Protein AF-A0A7Y9C6P5-F1 (afdb_monomer_lite)

InterPro domains:
  IPR021521 Protein of unknown function DUF3185 [PF11381] (5-58)

Sequence (65 aa):
MKTAKVIGIVLLIVGIGLIAYGINHMNTTESEIKDFFGKKDTTGMFSAILGAIVAIAGGAMTLRK

Secondary structure (DSSP, 8-state):
--HHHHHHHHHHHHHHHHHHHHHHHHTSHHHHHHHHTT----HHHHHHHHHHHHHHHHHHHHH--

pLDDT: mean 88.54, std 8.19, range [59.97, 97.56]

Foldseek 3Di:
DPVLLVQLVVLLVQLVVLLVQLVVVCVDPVCVVCVVVVNHDCSSVVSNVSSPVSNVSSPVSNPDD

Radius of gyration: 15.12 Å; chains: 1; bounding box: 31×13×46 Å

Organism: NCBI:txid2743471

Structure (mmCIF, N/CA/C/O backbone):
data_AF-A0A7Y9C6P5-F1
#
_entry.id   AF-A0A7Y9C6P5-F1
#
loop_
_atom_site.group_PDB
_atom_site.id
_atom_site.type_symbol
_atom_site.label_atom_id
_atom_site.label_alt_id
_atom_site.label_comp_id
_atom_site.label_asym_id
_atom_site.label_entity_id
_atom_site.label_seq_id
_atom_site.pdbx_PDB_ins_code
_atom_site.Cartn_x
_atom_site.Cartn_y
_atom_site.Cartn_z
_atom_site.occupancy
_atom_site.B_iso_or_equiv
_atom_site.auth_seq_id
_atom_site.auth_comp_id
_atom_site.auth_asym_id
_atom_site.auth_atom_id
_atom_site.pdbx_PDB_model_num
ATOM 1 N N . MET A 1 1 ? -17.139 -4.980 16.715 1.00 59.97 1 MET A N 1
ATOM 2 C CA . MET A 1 1 ? -15.894 -4.243 16.386 1.00 59.97 1 MET A CA 1
ATOM 3 C C . MET A 1 1 ? -16.264 -2.775 16.191 1.00 59.97 1 MET A C 1
ATOM 5 O O . MET A 1 1 ? -17.254 -2.537 15.514 1.00 59.97 1 MET A O 1
ATOM 9 N N . LYS A 1 2 ? -15.572 -1.800 16.805 1.00 77.75 2 LYS A N 1
ATOM 10 C CA . LYS A 1 2 ? -15.872 -0.371 16.557 1.00 77.75 2 LYS A CA 1
ATOM 11 C C . LYS A 1 2 ? -15.686 -0.088 15.057 1.00 77.75 2 LYS A C 1
ATOM 13 O O . LYS A 1 2 ? -14.657 -0.483 14.513 1.00 77.75 2 LYS A O 1
ATOM 18 N N . THR A 1 3 ? -16.631 0.582 14.397 1.00 83.12 3 THR A N 1
ATOM 19 C CA . THR A 1 3 ? -16.621 0.850 12.941 1.00 83.12 3 THR A CA 1
ATOM 20 C C . THR A 1 3 ? -15.301 1.465 12.458 1.00 83.12 3 THR A C 1
ATOM 22 O O . THR A 1 3 ? -14.784 1.087 11.413 1.00 83.12 3 THR A O 1
ATOM 25 N N . ALA A 1 4 ? -14.678 2.320 13.276 1.00 85.12 4 ALA A N 1
ATOM 26 C CA . ALA A 1 4 ? -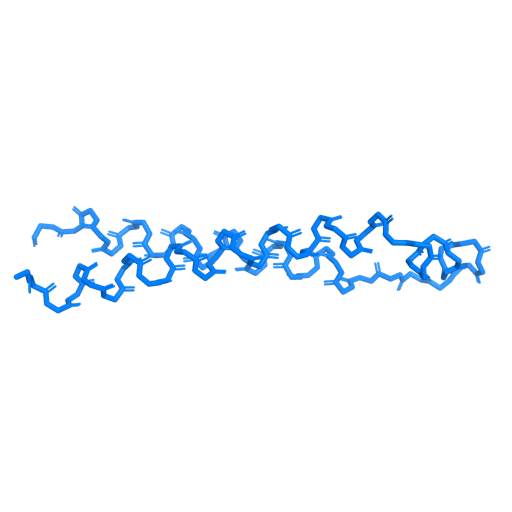13.366 2.909 13.002 1.00 85.12 4 ALA A CA 1
ATOM 27 C C . ALA A 1 4 ? -12.231 1.876 12.842 1.00 85.12 4 ALA A C 1
ATOM 29 O O . ALA A 1 4 ? -11.352 2.066 12.006 1.00 85.12 4 ALA A O 1
ATOM 30 N N . LYS A 1 5 ? -12.265 0.762 13.590 1.00 89.25 5 LYS A N 1
ATOM 31 C CA . LYS A 1 5 ? -11.286 -0.329 13.443 1.00 89.25 5 LYS A CA 1
ATOM 32 C C . LYS A 1 5 ? -11.480 -1.097 12.141 1.00 89.25 5 LYS A C 1
ATOM 34 O O . LYS A 1 5 ? -10.498 -1.456 11.511 1.00 89.25 5 LYS A O 1
ATOM 39 N N . VAL A 1 6 ? -12.731 -1.320 11.728 1.00 91.56 6 VAL A N 1
ATOM 40 C CA . VAL A 1 6 ? -13.039 -1.955 10.432 1.00 91.56 6 VAL A CA 1
ATOM 41 C C . VAL A 1 6 ? -12.480 -1.096 9.298 1.00 91.56 6 VAL A C 1
ATOM 43 O O . VAL A 1 6 ? -11.754 -1.599 8.448 1.00 91.56 6 VAL A O 1
ATOM 46 N N . ILE A 1 7 ? -12.759 0.211 9.331 1.00 92.25 7 ILE A N 1
ATOM 47 C CA . ILE A 1 7 ? -12.267 1.173 8.335 1.00 92.25 7 ILE A CA 1
ATOM 48 C C . ILE A 1 7 ? -10.735 1.210 8.325 1.00 92.25 7 ILE A C 1
ATOM 50 O O . ILE A 1 7 ? -10.134 1.182 7.255 1.00 92.25 7 ILE A O 1
ATOM 54 N N . GLY A 1 8 ? -10.097 1.212 9.499 1.00 93.56 8 GLY A N 1
ATOM 55 C CA . GLY A 1 8 ? -8.640 1.167 9.610 1.00 93.56 8 GLY A CA 1
ATOM 56 C C . GLY A 1 8 ? -8.027 -0.069 8.944 1.00 93.56 8 GLY A C 1
ATOM 57 O O . GLY A 1 8 ? -7.059 0.063 8.198 1.00 93.56 8 GLY A O 1
ATOM 58 N N . ILE A 1 9 ? -8.618 -1.251 9.145 1.00 94.44 9 ILE A N 1
ATOM 59 C CA . ILE A 1 9 ? -8.152 -2.500 8.522 1.00 94.44 9 ILE A CA 1
ATOM 60 C C . ILE A 1 9 ? -8.315 -2.443 7.000 1.00 94.44 9 ILE A C 1
ATOM 62 O O . ILE A 1 9 ? -7.397 -2.819 6.275 1.00 94.44 9 ILE A O 1
ATOM 66 N N . VAL A 1 10 ? -9.450 -1.940 6.505 1.00 95.62 10 VAL A N 1
ATOM 67 C CA . VAL A 1 10 ? -9.681 -1.788 5.058 1.00 95.62 10 VAL A CA 1
ATOM 68 C C . VAL A 1 10 ? -8.642 -0.852 4.443 1.00 95.62 10 VAL A C 1
ATOM 70 O O . VAL A 1 10 ? -8.022 -1.207 3.444 1.00 95.62 10 VAL A O 1
ATOM 73 N N . LEU A 1 11 ? -8.394 0.305 5.064 1.00 95.38 11 LEU A N 1
ATOM 74 C CA . LEU A 1 11 ? -7.365 1.243 4.611 1.00 95.38 11 LEU A CA 1
ATOM 75 C C . LEU A 1 11 ? -5.971 0.611 4.636 1.00 95.38 11 LEU A C 1
ATOM 77 O O . LEU A 1 11 ? -5.210 0.785 3.691 1.00 95.38 11 LEU A O 1
ATOM 81 N N . LEU A 1 12 ? -5.648 -0.169 5.669 1.00 95.19 12 LEU A N 1
ATOM 82 C CA . LEU A 1 12 ? -4.368 -0.867 5.755 1.00 95.19 12 LEU A CA 1
ATOM 83 C C . LEU A 1 12 ? -4.172 -1.830 4.573 1.00 95.19 12 LEU A C 1
ATOM 85 O O . LEU A 1 12 ? -3.130 -1.796 3.922 1.00 95.19 12 LEU A O 1
ATOM 89 N N . ILE A 1 13 ? -5.188 -2.640 4.260 1.00 97.12 13 ILE A N 1
ATOM 90 C CA . ILE A 1 13 ? -5.150 -3.594 3.141 1.00 97.12 13 ILE A CA 1
ATOM 91 C C . ILE A 1 13 ? -5.028 -2.860 1.801 1.00 97.12 13 ILE A C 1
ATOM 93 O O . ILE A 1 13 ? -4.192 -3.228 0.976 1.00 97.12 13 ILE A O 1
ATOM 97 N N . VAL A 1 14 ? -5.815 -1.800 1.591 1.00 96.94 14 VAL A N 1
ATOM 98 C CA . VAL A 1 14 ? -5.757 -0.983 0.366 1.00 96.94 14 VAL A CA 1
ATOM 99 C C . VAL A 1 14 ? -4.380 -0.338 0.200 1.00 96.94 14 VAL A C 1
ATOM 101 O O . VAL A 1 14 ? -3.819 -0.369 -0.893 1.00 96.94 14 VAL A O 1
ATOM 104 N N . GLY A 1 15 ? -3.805 0.197 1.279 1.00 96.50 15 GLY A N 1
ATOM 105 C CA . GLY A 1 15 ? -2.472 0.792 1.265 1.00 96.50 15 GLY A CA 1
ATOM 106 C C . GLY A 1 15 ? -1.388 -0.213 0.876 1.00 96.50 15 GLY A C 1
ATOM 107 O O . GLY A 1 15 ? -0.589 0.061 -0.016 1.00 96.50 15 GLY A O 1
ATOM 108 N N . ILE A 1 16 ? -1.412 -1.413 1.465 1.00 96.62 16 ILE A N 1
ATOM 109 C CA . ILE A 1 16 ? -0.492 -2.505 1.102 1.00 96.62 16 ILE A CA 1
ATOM 110 C C . ILE A 1 16 ? -0.672 -2.910 -0.369 1.00 96.62 16 ILE A C 1
ATOM 112 O O . ILE A 1 16 ? 0.316 -3.086 -1.082 1.00 96.62 16 ILE A O 1
ATOM 116 N N . GLY A 1 17 ? -1.916 -3.010 -0.845 1.00 97.06 17 GLY A N 1
ATOM 117 C CA . GLY A 1 17 ? -2.216 -3.321 -2.244 1.00 97.06 17 GLY A CA 1
ATOM 118 C C . GLY A 1 17 ? -1.654 -2.285 -3.221 1.00 97.06 17 GLY A C 1
ATOM 119 O O . GLY A 1 17 ? -1.072 -2.655 -4.238 1.00 97.06 17 GLY A O 1
ATOM 120 N N . LEU A 1 18 ? -1.754 -0.995 -2.890 1.00 95.56 18 LEU A N 1
ATOM 121 C CA . LEU A 1 18 ? -1.173 0.094 -3.681 1.00 95.56 18 LEU A CA 1
ATOM 122 C C . LEU A 1 18 ? 0.361 0.051 -3.706 1.00 95.56 18 LEU A C 1
ATOM 124 O O . LEU A 1 18 ? 0.950 0.290 -4.757 1.00 95.56 18 LEU A O 1
ATOM 128 N N . ILE A 1 19 ? 1.006 -0.301 -2.588 1.00 95.25 19 ILE A N 1
ATOM 129 C CA . ILE A 1 19 ? 2.464 -0.507 -2.539 1.00 95.25 19 ILE A CA 1
ATOM 130 C C . ILE A 1 19 ? 2.868 -1.656 -3.462 1.00 95.25 19 ILE A C 1
ATOM 132 O O . ILE A 1 19 ? 3.768 -1.493 -4.286 1.00 95.25 19 ILE A O 1
ATOM 136 N N . ALA A 1 20 ? 2.183 -2.797 -3.359 1.00 95.31 20 ALA A N 1
ATOM 137 C CA . ALA A 1 20 ? 2.456 -3.959 -4.197 1.00 95.31 20 ALA A CA 1
ATOM 138 C C . ALA A 1 20 ? 2.243 -3.648 -5.687 1.00 95.31 20 ALA A C 1
ATOM 140 O O . ALA A 1 20 ? 3.091 -3.984 -6.511 1.00 95.31 20 ALA A O 1
ATOM 141 N N . TYR A 1 21 ? 1.153 -2.953 -6.030 1.00 94.12 21 TYR A N 1
ATOM 142 C CA . TYR A 1 21 ? 0.908 -2.476 -7.389 1.00 94.12 21 TYR A CA 1
ATOM 143 C C . TYR A 1 21 ? 2.029 -1.555 -7.875 1.00 94.12 21 TYR A C 1
ATOM 145 O O . TYR A 1 21 ? 2.547 -1.765 -8.966 1.00 94.12 21 TYR A O 1
ATOM 153 N N . GLY A 1 22 ? 2.432 -0.572 -7.066 1.00 92.00 22 GLY A N 1
ATOM 154 C CA . GLY A 1 22 ? 3.462 0.386 -7.449 1.00 92.00 22 GLY A CA 1
ATOM 155 C C . GLY A 1 22 ? 4.811 -0.271 -7.721 1.00 92.00 22 GLY A C 1
ATOM 156 O O . GLY A 1 22 ? 5.425 0.004 -8.750 1.00 92.00 22 GLY A O 1
ATOM 157 N N . ILE A 1 23 ? 5.231 -1.200 -6.856 1.00 91.19 23 ILE A N 1
ATOM 158 C CA . ILE A 1 23 ? 6.457 -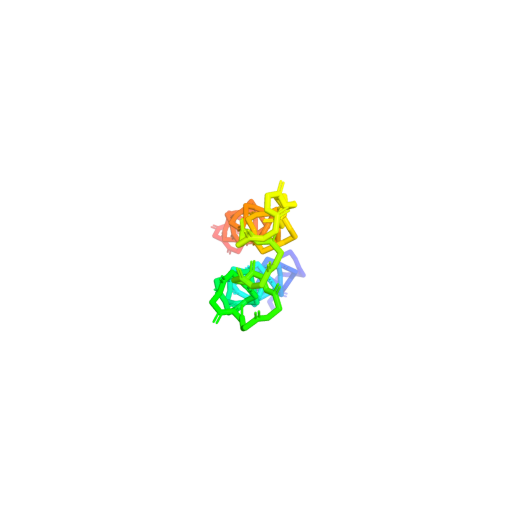1.993 -7.045 1.00 91.19 23 ILE A CA 1
ATOM 159 C C . ILE A 1 23 ? 6.364 -2.846 -8.311 1.00 91.19 23 ILE A C 1
ATOM 161 O O . ILE A 1 23 ? 7.285 -2.834 -9.125 1.00 91.19 23 ILE A O 1
ATOM 165 N N . ASN A 1 24 ? 5.244 -3.544 -8.510 1.00 91.88 24 ASN A N 1
ATOM 166 C CA . ASN A 1 24 ? 5.053 -4.363 -9.702 1.00 91.88 24 ASN A CA 1
ATOM 167 C C . ASN A 1 24 ? 5.070 -3.516 -10.976 1.00 91.88 24 ASN A C 1
ATOM 169 O O . ASN A 1 24 ? 5.699 -3.921 -11.944 1.00 91.88 24 ASN A O 1
ATOM 173 N N . HIS A 1 25 ? 4.436 -2.339 -10.967 1.00 88.81 25 HIS A N 1
ATOM 174 C CA . HIS A 1 25 ? 4.391 -1.436 -12.114 1.00 88.81 25 HIS A CA 1
ATOM 175 C C . HIS A 1 25 ? 5.782 -0.920 -12.492 1.00 88.81 25 HIS A C 1
ATOM 177 O O . HIS A 1 25 ? 6.130 -0.955 -13.668 1.00 88.81 25 HIS A O 1
ATOM 183 N N . MET A 1 26 ? 6.603 -0.529 -11.507 1.00 86.81 26 MET A N 1
ATOM 184 C CA . MET A 1 26 ? 7.992 -0.104 -11.748 1.00 86.81 26 MET A CA 1
ATOM 185 C C . MET A 1 26 ? 8.845 -1.205 -12.393 1.00 86.81 26 MET A C 1
ATOM 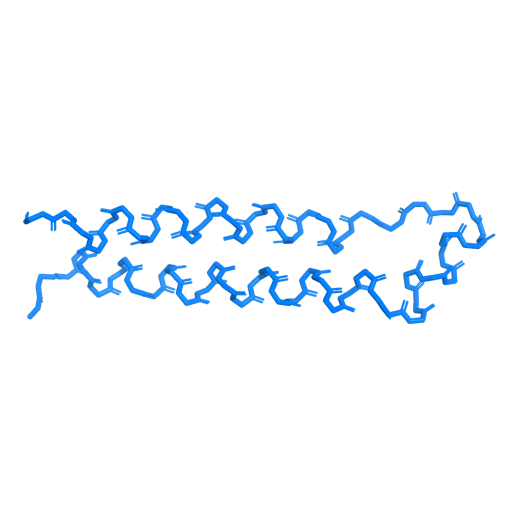187 O O . MET A 1 26 ? 9.750 -0.893 -13.156 1.00 86.81 26 MET A O 1
ATOM 191 N N . ASN A 1 27 ? 8.527 -2.475 -12.126 1.00 85.06 27 ASN A N 1
ATOM 192 C CA . ASN A 1 27 ? 9.216 -3.636 -12.696 1.00 85.06 27 ASN A CA 1
ATOM 193 C C . ASN A 1 27 ? 8.575 -4.149 -13.999 1.00 85.06 27 ASN A C 1
ATOM 195 O O . ASN A 1 27 ? 8.947 -5.215 -14.488 1.00 85.06 27 ASN A O 1
ATOM 199 N N . THR A 1 28 ? 7.567 -3.462 -14.547 1.00 86.31 28 THR A N 1
ATOM 200 C CA . THR A 1 28 ? 6.979 -3.875 -15.827 1.00 86.31 28 THR A CA 1
ATOM 201 C C . THR A 1 28 ? 7.860 -3.466 -16.996 1.00 86.31 28 THR A C 1
ATOM 203 O O . THR A 1 28 ? 8.448 -2.385 -17.010 1.00 86.31 28 THR A O 1
ATOM 206 N N . THR A 1 29 ? 7.832 -4.286 -18.046 1.00 79.31 29 THR A N 1
ATOM 207 C CA . THR A 1 29 ? 8.472 -3.993 -19.333 1.00 79.31 29 THR A CA 1
ATOM 208 C C . THR A 1 29 ? 8.006 -2.655 -19.920 1.00 79.31 29 THR A C 1
ATOM 210 O O . THR A 1 29 ? 8.776 -1.982 -20.588 1.00 79.31 29 THR A O 1
ATOM 213 N N . GLU A 1 30 ? 6.769 -2.217 -19.653 1.00 78.00 30 GLU A N 1
ATOM 214 C CA . GLU A 1 30 ? 6.284 -0.896 -20.079 1.00 78.00 30 GLU A CA 1
ATOM 215 C C . GLU A 1 30 ? 7.053 0.247 -19.400 1.00 78.00 30 GLU A C 1
ATOM 217 O O . GLU A 1 30 ? 7.471 1.196 -20.068 1.00 78.00 30 GLU A O 1
ATOM 222 N N . SER A 1 31 ? 7.256 0.141 -18.086 1.00 75.88 31 SER A N 1
ATOM 223 C CA . SER A 1 31 ? 7.992 1.127 -17.296 1.00 75.88 31 SER A CA 1
ATOM 224 C C . SER A 1 31 ? 9.470 1.160 -17.704 1.00 75.88 31 SER A C 1
ATOM 226 O O . SER A 1 31 ? 10.028 2.242 -17.877 1.00 75.88 31 SER A O 1
ATOM 228 N N . GLU A 1 32 ? 10.076 -0.005 -17.962 1.00 76.81 32 GLU A N 1
ATOM 229 C CA . GLU A 1 32 ? 11.449 -0.125 -18.481 1.00 76.81 32 GLU A CA 1
ATOM 230 C C . GLU A 1 32 ? 11.600 0.475 -19.885 1.00 76.81 32 GLU A C 1
ATOM 232 O O . GLU A 1 32 ? 12.557 1.198 -20.157 1.00 76.81 32 GLU A O 1
ATOM 237 N N . ILE A 1 33 ? 10.637 0.222 -20.780 1.00 79.31 33 ILE A N 1
ATOM 238 C CA . ILE A 1 33 ? 10.625 0.790 -22.133 1.00 79.31 33 ILE A CA 1
ATOM 239 C C . ILE A 1 33 ? 10.534 2.316 -22.066 1.00 79.31 33 ILE A C 1
ATOM 241 O O . ILE A 1 33 ? 11.271 3.010 -22.768 1.00 79.31 33 ILE A O 1
ATOM 245 N N . LYS A 1 34 ? 9.641 2.862 -21.235 1.00 79.06 34 LYS A N 1
ATOM 246 C CA . LYS A 1 34 ? 9.515 4.315 -21.069 1.00 79.06 34 LYS A CA 1
ATOM 247 C C . LYS A 1 34 ? 10.828 4.926 -20.580 1.00 79.06 34 LYS A C 1
ATOM 249 O O . LYS A 1 34 ? 11.274 5.903 -21.184 1.00 79.06 34 LYS A O 1
ATOM 254 N N . ASP A 1 35 ? 11.471 4.316 -19.586 1.00 79.38 35 ASP A N 1
ATOM 2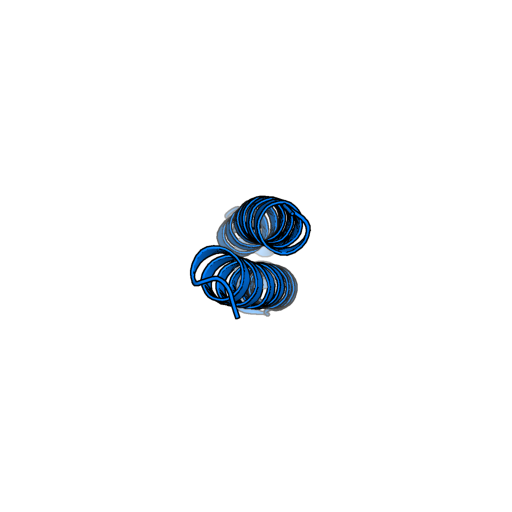55 C CA . ASP A 1 35 ? 12.750 4.793 -19.048 1.00 79.38 35 ASP A CA 1
ATOM 256 C C . ASP A 1 35 ? 13.875 4.711 -20.099 1.00 79.38 35 ASP A C 1
ATOM 258 O O . ASP A 1 35 ? 14.635 5.666 -20.273 1.00 79.38 35 ASP A O 1
ATOM 262 N N . PHE A 1 36 ? 13.900 3.646 -20.912 1.00 79.88 36 PHE A N 1
ATOM 263 C CA . PHE A 1 36 ? 14.819 3.496 -22.049 1.00 79.88 36 PHE A CA 1
ATOM 264 C C . PHE A 1 36 ? 14.650 4.600 -23.108 1.00 79.88 36 PHE A C 1
ATOM 266 O O . PHE A 1 36 ? 15.631 5.090 -23.666 1.00 79.88 36 PHE A O 1
ATOM 273 N N . PHE A 1 37 ? 13.413 5.041 -23.361 1.00 86.06 37 PHE A N 1
ATOM 274 C CA . PHE A 1 37 ? 13.112 6.176 -24.245 1.00 86.06 37 PHE A CA 1
ATOM 275 C C . PHE A 1 37 ? 13.214 7.549 -23.548 1.00 86.06 37 PHE A C 1
ATOM 277 O O . PHE A 1 37 ? 12.801 8.559 -24.125 1.00 86.06 37 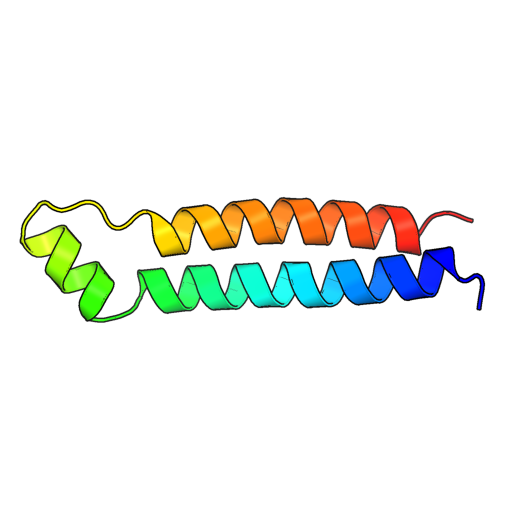PHE A O 1
ATOM 284 N N . GLY A 1 38 ? 13.737 7.615 -22.317 1.00 80.50 38 GLY A N 1
ATOM 285 C CA . GLY A 1 38 ? 13.888 8.851 -21.543 1.00 80.50 38 GLY A CA 1
ATOM 286 C C . GLY A 1 38 ? 12.566 9.455 -21.054 1.00 80.50 38 GLY A C 1
ATOM 287 O O . GLY A 1 38 ? 12.522 10.609 -20.622 1.00 80.50 38 GLY A O 1
ATOM 288 N N . LYS A 1 39 ? 11.465 8.702 -21.132 1.00 78.50 39 LYS A N 1
ATOM 289 C CA . LYS A 1 39 ? 10.167 9.084 -20.575 1.00 78.50 39 LYS A CA 1
ATOM 290 C C . LYS A 1 39 ? 10.077 8.526 -19.164 1.00 78.50 39 LYS A C 1
ATOM 292 O O . LYS A 1 39 ? 9.931 7.330 -18.968 1.00 78.50 39 LYS A O 1
ATOM 297 N N . LYS A 1 40 ? 10.124 9.404 -18.168 1.00 75.56 40 LYS A N 1
ATOM 298 C CA . LYS A 1 40 ? 10.016 8.981 -16.772 1.00 75.56 40 LYS A CA 1
ATOM 299 C C . LYS A 1 40 ? 8.618 8.423 -16.487 1.00 75.56 40 LYS A C 1
ATOM 301 O O . LYS A 1 40 ? 7.642 9.173 -16.536 1.00 75.56 40 LYS A O 1
ATOM 306 N N . ASP A 1 41 ? 8.528 7.139 -16.153 1.00 79.19 41 ASP A N 1
ATOM 307 C CA . ASP A 1 41 ? 7.308 6.552 -15.600 1.00 79.19 41 ASP A CA 1
ATOM 308 C C . ASP A 1 41 ? 7.287 6.761 -14.080 1.00 79.19 41 ASP A C 1
ATOM 310 O O . ASP A 1 41 ? 8.088 6.203 -13.331 1.00 79.19 41 ASP A O 1
ATOM 314 N N . THR A 1 42 ? 6.398 7.635 -13.611 1.00 85.44 42 THR A N 1
ATOM 315 C CA . THR A 1 42 ? 6.239 7.942 -12.183 1.00 85.44 42 THR A CA 1
ATOM 316 C C . THR A 1 42 ? 5.023 7.261 -11.566 1.00 85.44 42 THR A C 1
ATOM 318 O O . THR A 1 42 ? 4.804 7.398 -10.360 1.00 85.44 42 THR A O 1
ATOM 321 N N . THR A 1 43 ? 4.238 6.511 -12.342 1.00 87.44 43 THR A N 1
ATOM 322 C CA . THR A 1 43 ? 2.968 5.929 -11.893 1.00 87.44 43 THR A CA 1
ATOM 323 C C . THR A 1 43 ? 3.191 4.881 -10.806 1.00 87.44 43 THR A C 1
ATOM 325 O O . THR A 1 43 ? 2.488 4.875 -9.788 1.00 87.44 43 THR A O 1
ATOM 328 N N . GLY A 1 44 ? 4.213 4.038 -10.966 1.00 86.81 44 GLY A N 1
ATOM 329 C CA . GLY A 1 44 ? 4.579 3.036 -9.965 1.00 86.81 44 GLY A CA 1
ATOM 330 C C . GLY A 1 44 ? 5.107 3.658 -8.666 1.00 86.81 44 GLY A C 1
ATOM 331 O O . GLY A 1 44 ? 4.667 3.311 -7.571 1.00 86.81 44 GLY A O 1
ATOM 332 N N . MET A 1 45 ? 5.964 4.676 -8.777 1.00 90.44 45 MET A N 1
ATOM 333 C CA . MET A 1 45 ? 6.488 5.407 -7.618 1.00 90.44 45 MET A CA 1
ATOM 334 C C . MET A 1 45 ? 5.383 6.167 -6.866 1.00 90.44 45 MET A C 1
ATOM 336 O O . MET A 1 45 ? 5.312 6.110 -5.639 1.00 90.44 45 MET A O 1
ATOM 340 N N . PHE A 1 46 ? 4.489 6.849 -7.586 1.00 92.31 46 PHE A N 1
ATOM 341 C CA . PHE A 1 46 ? 3.381 7.596 -6.991 1.00 92.31 46 PHE A CA 1
ATOM 342 C C . PHE A 1 46 ? 2.403 6.677 -6.254 1.00 92.31 46 PHE A C 1
ATOM 344 O O . PHE A 1 46 ? 2.034 6.954 -5.112 1.00 92.31 46 PHE A O 1
ATOM 351 N N . SER A 1 47 ? 2.015 5.562 -6.878 1.00 93.25 47 SER A N 1
ATOM 352 C CA . SER A 1 47 ? 1.117 4.582 -6.256 1.00 93.25 47 SER A CA 1
ATOM 353 C C . SER A 1 47 ? 1.737 3.927 -5.020 1.00 9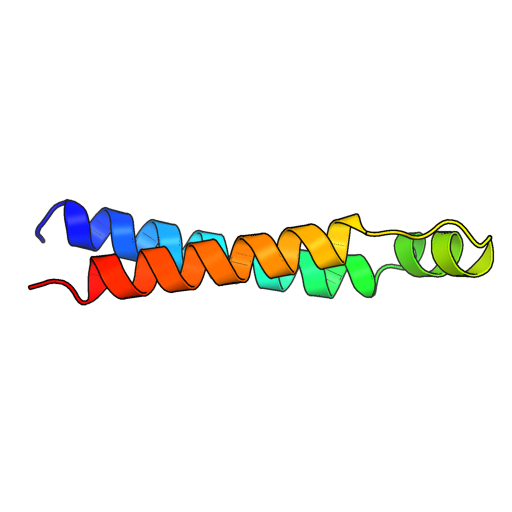3.25 47 SER A C 1
ATOM 355 O O . SER A 1 47 ? 1.042 3.776 -4.015 1.00 93.25 47 SER A O 1
ATOM 357 N N . ALA A 1 48 ? 3.044 3.643 -5.031 1.00 92.81 48 ALA A N 1
ATOM 358 C CA . ALA A 1 48 ? 3.739 3.118 -3.859 1.00 92.81 48 ALA A CA 1
ATOM 359 C C . ALA A 1 48 ? 3.778 4.118 -2.690 1.00 92.81 48 ALA A C 1
ATOM 361 O O . ALA A 1 48 ? 3.470 3.751 -1.553 1.00 92.81 48 ALA A O 1
ATOM 362 N N . ILE A 1 49 ? 4.091 5.391 -2.960 1.00 95.19 49 ILE A N 1
ATOM 363 C CA . ILE A 1 49 ? 4.102 6.452 -1.937 1.00 95.19 49 ILE A CA 1
ATOM 364 C C . ILE A 1 49 ? 2.697 6.663 -1.361 1.00 95.19 49 ILE A C 1
ATOM 366 O O . ILE A 1 49 ? 2.525 6.714 -0.141 1.00 95.19 49 ILE A O 1
ATOM 370 N N . LEU A 1 50 ? 1.682 6.745 -2.225 1.00 95.69 50 LEU A N 1
ATOM 371 C CA . LEU A 1 50 ? 0.296 6.904 -1.796 1.00 95.69 50 LEU A CA 1
ATOM 372 C C . LEU A 1 50 ? -0.163 5.703 -0.957 1.00 95.69 50 LEU A C 1
ATOM 374 O O . LEU A 1 50 ? -0.778 5.883 0.094 1.00 95.69 50 LEU A O 1
ATOM 378 N N . GLY A 1 51 ? 0.196 4.488 -1.375 1.00 95.88 51 GLY A N 1
ATOM 379 C CA . GLY A 1 51 ? -0.078 3.263 -0.634 1.00 95.88 51 GLY A CA 1
ATOM 380 C C . GLY A 1 51 ? 0.541 3.256 0.763 1.00 95.88 51 GLY A C 1
ATOM 381 O O . GLY A 1 51 ? -0.142 2.914 1.727 1.00 95.88 51 GLY A O 1
ATOM 382 N N . ALA A 1 52 ? 1.788 3.717 0.903 1.00 96.25 52 ALA A N 1
ATOM 383 C CA . ALA A 1 52 ? 2.454 3.840 2.200 1.00 96.25 52 ALA A CA 1
ATOM 384 C C . ALA A 1 52 ? 1.720 4.805 3.144 1.00 96.25 52 ALA A C 1
ATOM 386 O O . ALA A 1 52 ? 1.472 4.465 4.302 1.00 96.25 52 ALA A O 1
ATOM 387 N N . ILE A 1 53 ? 1.303 5.974 2.646 1.00 97.56 53 ILE A N 1
ATOM 388 C CA . ILE A 1 53 ? 0.537 6.956 3.433 1.00 97.56 53 ILE A CA 1
ATOM 389 C C . ILE A 1 53 ? -0.799 6.356 3.893 1.00 97.56 53 ILE A C 1
ATOM 391 O O . ILE A 1 53 ? -1.158 6.455 5.070 1.00 97.56 53 ILE A O 1
ATOM 395 N N . VAL A 1 54 ? -1.518 5.694 2.983 1.00 96.88 54 VAL A N 1
ATOM 396 C CA . VAL A 1 54 ? -2.810 5.055 3.271 1.00 96.88 54 VAL A CA 1
ATOM 397 C C . VAL A 1 54 ? -2.656 3.914 4.283 1.00 96.88 54 VAL A C 1
ATOM 399 O O . VAL A 1 54 ? -3.454 3.819 5.218 1.00 96.88 54 VAL A O 1
ATOM 402 N N . ALA A 1 55 ? -1.607 3.096 4.163 1.00 95.88 55 ALA A N 1
ATOM 403 C CA . ALA A 1 55 ? -1.322 2.011 5.099 1.00 95.88 55 ALA A CA 1
ATOM 404 C C . ALA A 1 55 ? -1.014 2.539 6.509 1.00 95.88 55 ALA A C 1
ATOM 406 O O . ALA A 1 55 ? -1.554 2.027 7.490 1.00 95.88 55 ALA A O 1
ATOM 407 N N . ILE A 1 56 ? -0.209 3.602 6.620 1.00 96.38 56 ILE A N 1
ATOM 408 C CA . ILE A 1 56 ? 0.098 4.252 7.903 1.00 96.38 56 ILE A CA 1
ATOM 409 C C . ILE A 1 56 ? -1.180 4.809 8.542 1.00 96.38 56 ILE A C 1
ATOM 411 O O . ILE A 1 56 ? -1.437 4.561 9.723 1.00 96.38 56 ILE A O 1
ATOM 415 N N . ALA A 1 57 ? -2.014 5.510 7.767 1.00 94.12 57 ALA A N 1
ATOM 416 C CA . ALA A 1 57 ? -3.286 6.045 8.250 1.00 94.12 57 ALA A CA 1
ATOM 417 C C . ALA A 1 57 ? -4.239 4.929 8.721 1.00 94.12 57 ALA A C 1
ATOM 419 O O . ALA A 1 57 ? -4.806 5.015 9.815 1.00 94.12 57 ALA A O 1
ATOM 420 N N . GLY A 1 58 ? -4.366 3.848 7.943 1.00 93.19 58 GLY A N 1
ATOM 421 C CA . GLY A 1 58 ? -5.173 2.679 8.297 1.00 93.19 58 GLY A CA 1
ATOM 422 C C . GLY A 1 58 ? -4.676 1.965 9.557 1.00 93.19 58 GLY A C 1
ATOM 423 O O . GLY A 1 58 ? -5.466 1.647 10.454 1.00 93.19 58 GLY A O 1
ATOM 424 N N . GLY A 1 59 ? -3.359 1.787 9.682 1.00 92.88 59 GLY A N 1
ATOM 425 C CA . GLY A 1 59 ? -2.719 1.223 10.871 1.00 92.88 59 GLY A CA 1
ATOM 426 C C . GLY A 1 59 ? -2.982 2.063 12.121 1.00 92.88 59 GLY A C 1
ATOM 427 O O . GLY A 1 59 ? -3.452 1.537 13.134 1.00 92.88 59 GLY A O 1
ATOM 428 N N . ALA A 1 60 ? -2.788 3.382 12.034 1.00 93.44 60 ALA A N 1
ATOM 429 C CA . ALA A 1 60 ? -3.050 4.306 13.137 1.00 93.44 60 ALA A CA 1
ATOM 430 C C . ALA A 1 60 ? -4.523 4.278 13.588 1.00 93.44 60 ALA A C 1
ATOM 432 O O . ALA A 1 60 ? -4.807 4.250 14.788 1.00 93.44 60 ALA A O 1
ATOM 433 N N . MET A 1 61 ? -5.471 4.227 12.644 1.00 90.81 61 MET A N 1
ATOM 434 C CA . MET A 1 61 ? -6.902 4.113 12.953 1.00 90.81 61 MET A CA 1
ATOM 435 C C . MET A 1 61 ? -7.267 2.773 13.600 1.00 90.81 61 MET A C 1
ATOM 437 O O . MET A 1 61 ? -8.093 2.740 14.512 1.00 90.81 61 MET A O 1
ATOM 441 N N . THR A 1 62 ? -6.642 1.679 13.163 1.00 91.56 62 THR A N 1
ATOM 442 C CA . THR A 1 62 ? -6.886 0.331 13.706 1.00 91.56 62 THR A CA 1
ATOM 443 C C . THR A 1 62 ? -6.410 0.204 15.152 1.00 91.56 62 THR A C 1
ATOM 445 O O . THR A 1 62 ? -7.073 -0.425 15.982 1.00 91.56 62 THR A O 1
ATOM 448 N N . LEU A 1 63 ? -5.267 0.818 15.464 1.00 88.56 63 LEU A N 1
ATOM 449 C CA . LEU A 1 63 ? -4.650 0.783 16.791 1.00 88.56 63 LEU A CA 1
ATOM 450 C C . LEU A 1 63 ? -5.289 1.766 17.783 1.00 88.56 63 LEU A C 1
ATOM 452 O O . LEU A 1 63 ? -5.061 1.660 18.991 1.00 88.56 63 LEU A O 1
ATOM 456 N N . ARG A 1 64 ? -6.117 2.702 17.305 1.00 81.56 64 ARG A N 1
ATOM 457 C CA . ARG A 1 64 ? -6.816 3.670 18.155 1.00 81.56 64 ARG A CA 1
ATOM 458 C C . ARG A 1 64 ? -7.838 2.944 19.052 1.00 81.56 64 ARG A C 1
ATOM 460 O O . ARG A 1 64 ? -8.643 2.141 18.572 1.00 81.56 64 ARG A O 1
ATOM 467 N N . LYS A 1 65 ? -7.757 3.184 20.368 1.00 63.44 65 LYS A N 1
ATOM 468 C CA . LYS A 1 65 ? -8.564 2.504 21.402 1.00 63.44 65 LYS A CA 1
ATOM 469 C C . LYS A 1 65 ? -10.056 2.845 21.326 1.00 63.44 65 LYS A C 1
ATOM 471 O O . LYS A 1 65 ? -10.416 4.029 21.185 1.00 63.44 65 LYS A O 1
#